Protein AF-A0A0N1PFU1-F1 (afdb_monomer)

InterPro domains:
  IPR000092 Polyprenyl synthetase-like [PF00348] (2-137)
  IPR008949 Isoprenoid synthase domain superfamily [G3DSA:1.10.600.10] (1-137)
  IPR008949 Isoprenoid synthase domain superfamily [SSF48576] (2-137)
  IPR039702 Farnesyl pyrophosphate synthase-like [PTHR11525] (1-137)

pLDDT: mean 93.04, std 6.43, range [63.56, 98.12]

Structure (mmCIF, N/CA/C/O backbone):
data_AF-A0A0N1PFU1-F1
#
_entry.id   AF-A0A0N1PFU1-F1
#
loop_
_atom_site.group_PDB
_atom_site.id
_atom_site.type_symbol
_atom_site.label_atom_id
_atom_site.label_alt_id
_atom_site.label_comp_id
_atom_site.label_asym_id
_atom_site.label_entity_id
_atom_site.label_seq_id
_atom_site.pdbx_PDB_ins_code
_atom_site.Cartn_x
_atom_site.Cartn_y
_atom_site.Cartn_z
_atom_site.occupancy
_atom_site.B_iso_or_equiv
_atom_site.auth_seq_id
_atom_site.auth_comp_id
_atom_site.auth_asym_id
_atom_site.auth_atom_id
_atom_site.pdbx_PDB_model_num
ATOM 1 N N . MET A 1 1 ? 3.223 0.777 -14.980 1.00 63.56 1 MET A N 1
ATOM 2 C CA . MET A 1 1 ? 4.494 1.535 -14.907 1.00 63.56 1 MET A CA 1
ATOM 3 C C . MET A 1 1 ? 5.663 0.695 -15.407 1.00 63.56 1 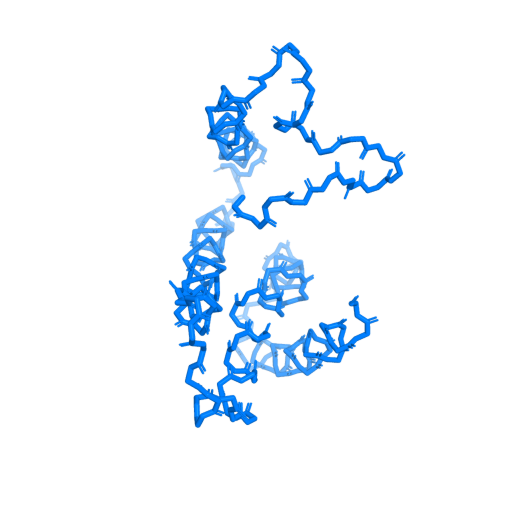MET A C 1
ATOM 5 O O . MET A 1 1 ? 6.417 1.209 -16.208 1.00 63.56 1 MET A O 1
ATOM 9 N N . GLU A 1 2 ? 5.774 -0.577 -15.019 1.00 70.31 2 GLU A N 1
ATOM 10 C CA . GLU A 1 2 ? 6.883 -1.480 -15.400 1.00 70.31 2 GLU A CA 1
ATOM 11 C C . GLU A 1 2 ? 6.730 -2.147 -16.789 1.00 70.31 2 GLU A C 1
ATOM 13 O O . GLU A 1 2 ? 7.455 -3.076 -17.115 1.00 70.31 2 GLU A O 1
ATOM 18 N N . GLY A 1 3 ? 5.756 -1.732 -17.608 1.00 77.19 3 GLY A N 1
ATOM 19 C CA . GLY A 1 3 ? 5.548 -2.294 -18.953 1.00 77.19 3 GLY A CA 1
ATOM 20 C C . GLY A 1 3 ? 5.201 -3.791 -19.014 1.00 77.19 3 GLY A C 1
ATOM 21 O O . GLY A 1 3 ? 5.153 -4.341 -20.111 1.00 77.19 3 GLY A O 1
ATOM 22 N N . SER A 1 4 ? 4.934 -4.450 -17.882 1.00 86.94 4 SER A N 1
ATOM 23 C CA . SER A 1 4 ? 4.738 -5.902 -17.798 1.00 86.94 4 SER A CA 1
ATOM 24 C C . SER A 1 4 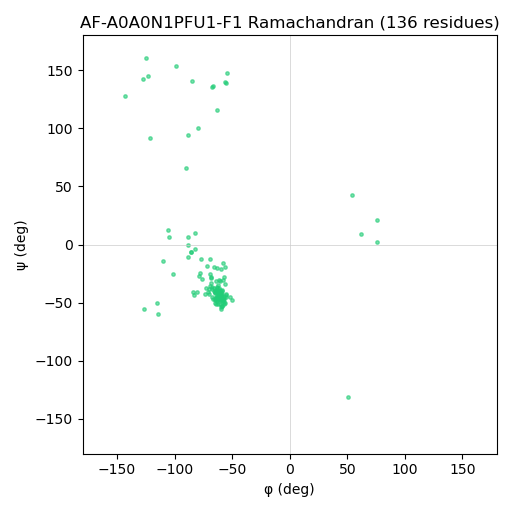? 3.630 -6.407 -18.728 1.00 86.94 4 SER A C 1
ATOM 26 O O . SER A 1 4 ? 2.560 -5.799 -18.822 1.00 86.94 4 SER A O 1
ATOM 28 N N . GLU A 1 5 ? 3.856 -7.552 -19.369 1.00 92.56 5 GLU A N 1
ATOM 29 C CA . GLU A 1 5 ? 2.898 -8.149 -20.310 1.00 92.56 5 GLU A CA 1
ATOM 30 C C . GLU A 1 5 ? 1.817 -8.971 -19.600 1.00 92.56 5 GLU A C 1
ATOM 32 O O . GLU A 1 5 ? 0.632 -8.815 -19.893 1.00 92.56 5 GLU A O 1
ATOM 37 N N . MET A 1 6 ? 2.217 -9.781 -18.613 1.00 94.56 6 MET A N 1
ATOM 38 C CA . MET A 1 6 ? 1.351 -10.742 -17.926 1.00 94.56 6 MET A CA 1
ATOM 39 C C . MET A 1 6 ? 1.317 -10.523 -16.403 1.00 94.56 6 MET A C 1
ATOM 41 O O . MET A 1 6 ? 2.318 -10.200 -15.750 1.00 94.56 6 MET A O 1
ATOM 45 N N . ARG A 1 7 ? 0.151 -10.759 -15.798 1.00 94.25 7 ARG A N 1
ATOM 46 C CA . ARG A 1 7 ? -0.067 -10.797 -14.348 1.00 94.25 7 ARG A CA 1
ATOM 47 C C . ARG A 1 7 ? -1.079 -11.891 -14.011 1.00 94.25 7 ARG A C 1
ATOM 49 O O . ARG A 1 7 ? -2.174 -11.903 -14.556 1.00 94.25 7 ARG A O 1
ATOM 56 N N . ARG A 1 8 ? -0.726 -12.790 -13.080 1.00 93.50 8 ARG A N 1
ATOM 57 C CA . ARG A 1 8 ? -1.595 -13.897 -12.617 1.00 93.50 8 ARG A CA 1
ATOM 58 C C . ARG A 1 8 ? -2.129 -14.777 -13.765 1.00 93.50 8 ARG A C 1
ATOM 60 O O . ARG A 1 8 ? -3.304 -15.116 -13.791 1.00 93.50 8 ARG A O 1
ATOM 67 N N . GLY A 1 9 ? -1.271 -15.109 -14.732 1.00 94.19 9 GLY A N 1
ATOM 68 C CA . GLY A 1 9 ? -1.634 -15.953 -15.879 1.00 94.19 9 GLY A CA 1
ATOM 69 C C . GLY A 1 9 ? -2.480 -15.270 -16.963 1.00 94.19 9 GLY A C 1
ATOM 70 O O . GLY A 1 9 ? -2.819 -15.919 -17.944 1.00 94.19 9 GLY A O 1
ATOM 71 N N . ALA A 1 10 ? -2.787 -13.975 -16.830 1.00 94.50 10 ALA A N 1
ATOM 72 C CA . ALA A 1 10 ? -3.554 -13.201 -17.807 1.00 94.50 10 ALA A CA 1
ATOM 73 C C . ALA A 1 10 ? -2.788 -11.945 -18.266 1.00 94.50 10 ALA A C 1
ATOM 75 O O . ALA A 1 10 ? -1.888 -11.491 -17.552 1.00 94.50 10 ALA A O 1
ATOM 76 N N . PRO A 1 11 ? -3.139 -11.347 -19.421 1.00 95.44 11 PRO A N 1
ATOM 77 C CA . PRO A 1 11 ? -2.596 -10.055 -19.825 1.00 95.44 11 PRO A CA 1
ATOM 78 C C . PRO A 1 11 ? -2.822 -8.992 -18.749 1.00 95.44 11 PRO A C 1
ATOM 80 O O . PRO A 1 11 ? -3.895 -8.915 -18.143 1.00 95.44 11 PRO A O 1
ATOM 83 N N . CYS A 1 12 ? -1.816 -8.151 -18.510 1.00 95.94 12 CYS A N 1
ATOM 84 C CA . CYS A 1 12 ? -1.951 -7.010 -17.611 1.00 95.94 12 CYS A CA 1
ATOM 85 C C . CYS A 1 12 ? -3.142 -6.128 -18.018 1.00 95.94 12 CYS A C 1
ATOM 87 O O . CYS A 1 12 ? -3.410 -5.955 -19.202 1.00 95.94 12 CYS A O 1
ATOM 89 N N . TRP A 1 13 ? -3.812 -5.500 -17.044 1.00 95.44 13 TRP A N 1
ATOM 90 C CA . TRP A 1 13 ? -5.029 -4.710 -17.288 1.00 95.44 13 TRP A CA 1
ATOM 91 C C . TRP A 1 13 ? -4.874 -3.686 -18.428 1.00 95.44 13 TRP A C 1
ATOM 93 O O . TRP A 1 13 ? -5.660 -3.679 -19.367 1.00 95.44 13 TRP A O 1
ATOM 103 N N . HIS A 1 14 ? -3.784 -2.914 -18.414 1.00 93.69 14 HIS A N 1
ATOM 104 C CA . HIS A 1 14 ? -3.460 -1.916 -19.443 1.00 93.69 14 HIS A CA 1
ATOM 105 C C . HIS A 1 14 ? -3.083 -2.496 -20.823 1.00 93.69 14 HIS A C 1
ATOM 107 O O . HIS A 1 14 ? -2.968 -1.744 -21.786 1.00 93.69 14 HIS A O 1
ATOM 113 N N . ARG A 1 15 ? -2.833 -3.809 -20.927 1.00 92.88 15 ARG A N 1
ATOM 114 C CA . ARG A 1 15 ? -2.521 -4.506 -22.188 1.00 92.88 15 ARG A CA 1
ATOM 115 C C . ARG A 1 15 ? -3.770 -4.997 -22.907 1.00 92.88 15 ARG A C 1
ATOM 117 O O . ARG A 1 15 ? -3.675 -5.427 -24.053 1.00 92.88 15 ARG A O 1
ATOM 124 N N . ARG A 1 16 ? -4.931 -4.950 -22.254 1.00 93.94 16 ARG A N 1
ATOM 125 C CA . ARG A 1 16 ? -6.186 -5.322 -22.893 1.00 93.94 16 ARG A CA 1
ATOM 126 C C . ARG A 1 16 ? -6.557 -4.308 -23.987 1.00 93.94 16 ARG A C 1
ATOM 128 O O . ARG A 1 16 ? -6.480 -3.104 -23.716 1.00 93.94 16 ARG A O 1
ATOM 135 N N . PRO A 1 17 ? -6.992 -4.764 -25.181 1.00 93.06 17 PRO A N 1
ATOM 136 C CA . PRO A 1 17 ? -7.341 -3.878 -26.296 1.00 93.06 17 PRO A CA 1
ATOM 137 C C . PRO A 1 17 ? -8.434 -2.854 -25.966 1.00 93.06 17 PRO A C 1
ATOM 139 O O . PRO A 1 17 ? -8.427 -1.757 -26.509 1.00 93.06 17 PRO A O 1
ATOM 142 N N . ASP A 1 18 ? -9.352 -3.203 -25.063 1.00 95.31 18 ASP A N 1
ATOM 143 C CA . ASP A 1 18 ? -10.484 -2.378 -24.632 1.00 95.31 18 ASP A CA 1
ATOM 144 C C . ASP A 1 18 ? -10.156 -1.400 -23.487 1.00 95.31 18 ASP A C 1
ATOM 146 O O . ASP A 1 18 ? -10.994 -0.575 -23.135 1.00 95.31 18 ASP A O 1
ATOM 150 N N . VAL A 1 19 ? -8.949 -1.465 -22.912 1.00 94.94 19 VAL A N 1
ATOM 151 C CA . VAL A 1 19 ? -8.556 -0.669 -21.734 1.00 94.94 19 VAL A CA 1
ATOM 152 C C . VAL A 1 19 ? -7.450 0.329 -22.073 1.00 94.94 19 VAL A C 1
ATOM 154 O O . VAL A 1 19 ? -7.614 1.536 -21.888 1.00 94.94 19 VAL A O 1
ATOM 157 N N . GLY A 1 20 ? -6.295 -0.157 -22.541 1.00 91.88 20 GLY A N 1
ATOM 158 C CA . GLY A 1 20 ? -5.127 0.683 -22.816 1.00 91.88 20 GLY A CA 1
ATOM 159 C C . GLY A 1 20 ? -4.742 1.613 -21.651 1.00 91.88 20 GLY A C 1
ATOM 160 O O . GLY A 1 20 ? -4.644 1.199 -20.492 1.00 91.88 20 GLY A O 1
ATOM 161 N N . LEU A 1 21 ? -4.527 2.897 -21.961 1.00 91.38 21 LEU A N 1
ATOM 162 C CA . LEU A 1 21 ? -4.144 3.921 -20.978 1.00 91.38 21 LEU A CA 1
ATOM 163 C C . LEU A 1 21 ? -5.279 4.328 -20.028 1.00 91.38 21 LEU A C 1
ATOM 165 O O . LEU A 1 21 ? -4.993 4.839 -18.943 1.00 91.38 21 LEU A O 1
ATOM 169 N N . SER A 1 22 ? -6.542 4.048 -20.370 1.00 93.00 22 SER A N 1
ATOM 170 C CA . SER A 1 22 ? -7.687 4.293 -19.478 1.00 93.00 22 SER A CA 1
ATOM 171 C C . SER A 1 22 ? -7.573 3.512 -18.166 1.00 93.00 22 SER A C 1
ATOM 173 O O . SER A 1 22 ? -8.104 3.947 -17.146 1.00 93.00 22 SER A O 1
ATOM 175 N N . GLY A 1 23 ? -6.765 2.444 -18.145 1.00 93.38 23 GLY A N 1
ATOM 176 C CA . GLY A 1 23 ? -6.423 1.698 -16.935 1.00 93.38 23 GLY A CA 1
ATOM 177 C C . GLY A 1 23 ? -5.803 2.542 -15.811 1.00 93.38 23 GLY A C 1
ATOM 178 O O . GLY A 1 23 ? -5.845 2.129 -14.654 1.00 93.38 23 GLY A O 1
ATOM 179 N N . ILE A 1 24 ? -5.257 3.729 -16.111 1.00 93.62 24 ILE A N 1
ATOM 180 C CA . ILE A 1 24 ? -4.819 4.688 -15.081 1.00 93.62 24 ILE A CA 1
ATOM 181 C C . ILE A 1 24 ? -6.021 5.183 -14.269 1.00 93.62 24 ILE A C 1
ATOM 183 O O . ILE A 1 24 ? -5.961 5.213 -13.041 1.00 93.62 24 ILE A O 1
ATOM 187 N N . ASN A 1 25 ? -7.119 5.538 -14.939 1.00 95.25 25 ASN A N 1
ATOM 188 C CA . ASN A 1 25 ? -8.340 5.983 -14.276 1.00 95.25 25 ASN A CA 1
ATOM 189 C C . ASN A 1 25 ? -8.998 4.835 -13.493 1.00 95.25 25 ASN A C 1
ATOM 191 O O . ASN A 1 25 ? -9.470 5.033 -12.376 1.00 95.25 25 ASN A O 1
ATOM 195 N N . ASP A 1 26 ? -8.937 3.610 -14.017 1.00 96.69 26 ASP A N 1
ATOM 196 C CA . ASP A 1 26 ? -9.445 2.429 -13.309 1.00 96.69 26 ASP A CA 1
ATOM 197 C C . ASP A 1 26 ? -8.707 2.185 -11.984 1.00 96.69 26 ASP A C 1
ATOM 199 O O . ASP A 1 26 ? -9.330 1.849 -10.977 1.00 96.69 26 ASP A O 1
ATOM 203 N N . ALA A 1 27 ? -7.392 2.424 -11.935 1.00 94.81 27 ALA A N 1
ATOM 204 C CA . ALA A 1 27 ? -6.631 2.349 -10.687 1.00 94.81 27 ALA A CA 1
ATOM 205 C C . ALA A 1 27 ? 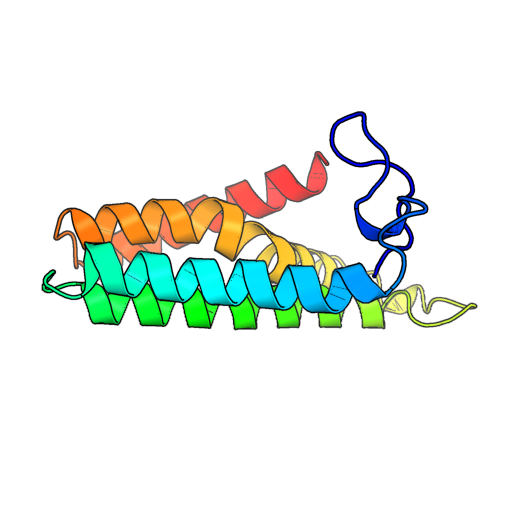-7.105 3.390 -9.652 1.00 94.81 27 ALA A C 1
ATOM 207 O O . ALA A 1 27 ? -7.209 3.076 -8.463 1.00 94.81 27 ALA A O 1
ATOM 208 N N . VAL A 1 28 ? -7.464 4.602 -10.097 1.00 96.12 28 VAL A N 1
ATOM 209 C CA . VAL A 1 28 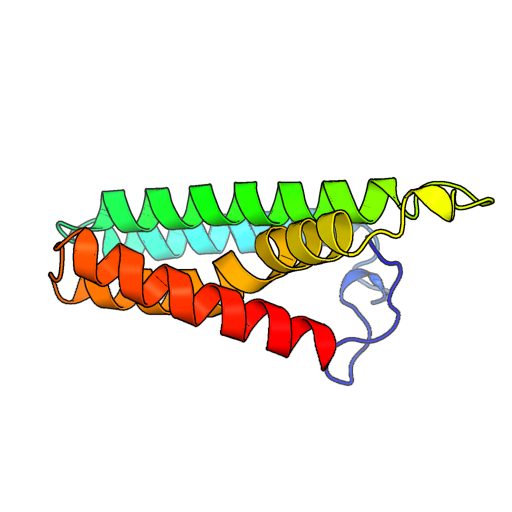? -8.060 5.642 -9.236 1.00 96.12 28 VAL A CA 1
ATOM 210 C C . VAL A 1 28 ? -9.435 5.209 -8.726 1.00 96.12 28 VAL A C 1
ATOM 212 O O . VAL A 1 28 ? -9.757 5.438 -7.556 1.00 96.12 28 VAL A O 1
ATOM 215 N N . PHE A 1 29 ? -10.236 4.525 -9.549 1.00 97.38 29 PHE A N 1
ATOM 216 C CA . PHE A 1 29 ? -11.502 3.949 -9.096 1.00 97.38 29 PHE A CA 1
ATOM 217 C C . PHE A 1 29 ? -11.302 2.855 -8.048 1.00 97.38 29 PHE A C 1
ATOM 219 O O . PHE A 1 29 ? -12.025 2.849 -7.054 1.00 97.38 29 PHE A O 1
ATOM 226 N N . VAL A 1 30 ? -10.303 1.980 -8.200 1.00 97.50 30 VAL A N 1
ATOM 227 C CA . VAL A 1 30 ? -9.972 0.960 -7.187 1.00 97.50 30 VAL A CA 1
ATOM 228 C C . VAL A 1 30 ? -9.583 1.613 -5.858 1.00 97.50 30 VAL A C 1
ATOM 230 O O . VAL A 1 30 ? -10.105 1.234 -4.806 1.00 97.50 30 VAL A O 1
ATOM 233 N N . GLN A 1 31 ? -8.729 2.639 -5.889 1.00 96.00 31 GLN A N 1
ATOM 234 C CA . GLN A 1 31 ? -8.363 3.392 -4.687 1.00 96.00 31 GLN A CA 1
ATOM 235 C C . GLN A 1 31 ? -9.580 4.099 -4.062 1.00 96.00 31 GLN A C 1
ATOM 237 O O . GLN A 1 31 ? -9.760 4.092 -2.845 1.00 96.00 31 GLN A O 1
ATOM 242 N N . SER A 1 32 ? -10.465 4.667 -4.880 1.00 97.50 32 SER A N 1
ATOM 243 C CA . SER A 1 32 ? -11.697 5.311 -4.401 1.00 97.50 32 SER A CA 1
ATOM 244 C C . SER A 1 32 ? -12.670 4.304 -3.776 1.00 97.50 32 SER A C 1
ATOM 246 O O . SER A 1 32 ? -13.264 4.568 -2.727 1.00 97.50 32 SER A O 1
ATOM 248 N N . ALA A 1 33 ? -12.803 3.118 -4.377 1.00 98.12 33 ALA A N 1
ATOM 249 C CA . ALA A 1 33 ? -13.625 2.024 -3.869 1.00 98.12 33 ALA A CA 1
ATOM 250 C C . ALA A 1 33 ? -13.120 1.510 -2.513 1.00 98.12 33 ALA A C 1
ATOM 252 O O . ALA A 1 33 ? -13.931 1.200 -1.637 1.00 98.12 33 ALA A O 1
ATOM 253 N N . MET A 1 34 ? -11.801 1.481 -2.304 1.00 97.38 34 MET A N 1
ATOM 254 C CA . MET A 1 34 ? -11.194 1.173 -1.009 1.00 97.38 34 MET A CA 1
ATOM 255 C C . MET A 1 34 ? -11.663 2.163 0.070 1.00 97.38 34 MET A C 1
ATOM 257 O O . MET A 1 34 ? -12.219 1.728 1.077 1.00 97.38 34 MET A O 1
ATOM 261 N N . TYR A 1 35 ? -11.545 3.479 -0.147 1.00 97.50 35 TYR A N 1
ATOM 262 C CA . TYR A 1 35 ? -12.028 4.474 0.826 1.00 97.50 35 TYR A CA 1
ATOM 263 C C . TYR A 1 35 ? -13.541 4.400 1.059 1.00 97.50 35 TYR A C 1
ATOM 265 O O . TYR A 1 35 ? -13.998 4.500 2.198 1.00 97.50 35 TYR A O 1
ATOM 273 N N . SER A 1 36 ? -14.321 4.184 -0.003 1.00 98.12 36 SER A N 1
ATOM 274 C CA . SER A 1 36 ? -15.772 3.992 0.095 1.00 98.12 36 SER A CA 1
ATOM 275 C C . SER A 1 36 ? -16.124 2.780 0.967 1.00 98.12 36 SER A C 1
ATOM 277 O O . SER A 1 36 ? -16.974 2.868 1.856 1.00 98.12 36 SER A O 1
ATOM 279 N N . THR A 1 37 ? -15.407 1.668 0.786 1.00 97.88 37 THR A N 1
ATOM 280 C CA . THR A 1 37 ? -15.573 0.438 1.575 1.00 97.88 37 THR A CA 1
ATOM 281 C C . THR A 1 37 ? -15.202 0.665 3.038 1.00 97.88 37 THR A C 1
ATOM 283 O O . THR A 1 37 ? -15.980 0.317 3.928 1.00 97.88 37 THR A O 1
ATOM 286 N N . LEU A 1 38 ? -14.059 1.310 3.300 1.00 96.94 38 LEU A N 1
ATOM 287 C CA . LEU A 1 38 ? -13.633 1.652 4.657 1.00 96.94 38 LEU A CA 1
ATOM 288 C C . LEU A 1 38 ? -14.687 2.508 5.361 1.00 96.94 38 LEU A C 1
ATOM 290 O O . LEU A 1 38 ? -15.141 2.168 6.451 1.00 96.94 38 LEU A O 1
ATOM 294 N N . LYS A 1 39 ? -15.155 3.575 4.710 1.00 97.88 39 LYS A N 1
ATOM 295 C CA . LYS A 1 39 ? -16.196 4.440 5.266 1.00 97.88 39 LYS A CA 1
ATOM 296 C C . LYS A 1 39 ? -17.486 3.666 5.541 1.00 97.88 39 LYS A C 1
ATOM 298 O O . LYS A 1 39 ? -18.072 3.826 6.607 1.00 97.88 39 LYS A O 1
ATOM 303 N N . ARG A 1 40 ? -17.932 2.816 4.614 1.00 98.00 40 ARG A N 1
ATOM 304 C CA . ARG A 1 40 ? -19.200 2.084 4.745 1.00 98.00 40 ARG A CA 1
ATOM 305 C C . ARG A 1 40 ? -19.222 1.135 5.943 1.00 98.00 40 ARG A C 1
ATOM 307 O O . ARG A 1 40 ? -20.226 1.092 6.643 1.00 98.00 40 ARG A O 1
ATOM 314 N N . TYR A 1 41 ? -18.150 0.379 6.165 1.00 97.06 41 TYR A N 1
ATOM 315 C CA . TYR A 1 41 ? -18.149 -0.695 7.167 1.00 97.06 41 TYR A CA 1
ATOM 316 C C . TYR A 1 41 ? -17.458 -0.323 8.477 1.00 97.06 41 TYR A C 1
ATOM 318 O O . TYR A 1 41 ? -17.781 -0.886 9.523 1.00 97.06 41 TYR A O 1
ATOM 326 N N . PHE A 1 42 ? -16.522 0.623 8.436 1.00 96.38 42 PHE A N 1
ATOM 327 C CA . PHE A 1 42 ? -15.673 0.927 9.579 1.00 96.38 42 PHE A CA 1
ATOM 328 C C . PHE A 1 42 ? -15.971 2.280 10.210 1.00 96.38 42 PHE A C 1
ATOM 330 O O . PHE A 1 42 ? -15.569 2.459 11.345 1.00 96.38 42 PHE A O 1
ATOM 337 N N . SER A 1 43 ? -16.716 3.193 9.571 1.00 96.94 43 SER A N 1
ATOM 338 C CA . SER A 1 43 ? -16.950 4.552 10.110 1.00 96.94 43 SER A CA 1
ATOM 339 C C . SER A 1 43 ? -17.573 4.604 11.507 1.00 96.94 43 SER A C 1
ATOM 341 O O . SER A 1 43 ? -17.326 5.553 12.243 1.00 96.94 43 SER A O 1
ATOM 343 N N . VAL A 1 44 ? -18.356 3.590 11.881 1.00 97.12 44 VAL A N 1
ATOM 344 C CA . VAL A 1 44 ? -18.979 3.471 13.212 1.00 97.12 44 VAL A CA 1
ATOM 345 C C . VAL A 1 44 ? -18.070 2.812 14.255 1.00 97.12 44 VAL A C 1
ATOM 347 O O . VAL A 1 44 ? -18.439 2.712 15.421 1.00 97.12 44 VAL A O 1
ATOM 350 N N . LYS A 1 45 ? -16.902 2.303 13.849 1.00 96.50 45 LYS A N 1
ATOM 351 C CA . LYS A 1 45 ? -15.942 1.643 14.738 1.00 96.50 45 LYS A CA 1
ATOM 352 C C . LYS A 1 45 ? -15.045 2.689 15.393 1.00 96.50 45 LYS A C 1
ATOM 354 O O . LYS A 1 45 ? -14.578 3.612 14.731 1.00 96.50 45 LYS A O 1
ATOM 359 N N . SER A 1 46 ? -14.736 2.497 16.674 1.00 95.19 46 SER A N 1
ATOM 360 C CA . SER A 1 46 ? -13.845 3.383 17.440 1.00 95.19 46 SER A CA 1
ATOM 361 C C . SER A 1 46 ? -12.462 3.540 16.795 1.00 95.19 46 SER A C 1
ATOM 363 O O . SER A 1 46 ? -11.891 4.625 16.812 1.00 95.19 46 SER A O 1
ATOM 365 N N . TYR A 1 47 ? -11.957 2.482 16.158 1.00 93.94 47 TYR A N 1
ATOM 366 C CA . TYR A 1 47 ? -10.650 2.439 15.498 1.00 93.94 47 TYR A CA 1
ATOM 367 C C . TYR A 1 47 ? -10.660 2.906 14.027 1.00 93.94 47 TYR A C 1
ATOM 369 O O . TYR A 1 47 ? -9.641 2.789 13.346 1.00 93.94 47 TYR A O 1
ATOM 377 N N . TYR A 1 48 ? -11.776 3.435 13.501 1.00 96.25 48 TYR A N 1
ATOM 378 C CA . TYR A 1 48 ? -11.882 3.873 12.098 1.00 96.25 48 TYR A CA 1
ATOM 379 C C . TYR A 1 48 ? -10.768 4.832 11.677 1.00 96.25 48 TYR A C 1
ATOM 381 O O . TYR A 1 48 ? -10.177 4.675 10.609 1.00 96.25 48 TYR A O 1
ATOM 389 N N . LYS A 1 49 ? -10.485 5.820 12.533 1.00 95.88 49 LYS A N 1
ATOM 390 C CA . LYS A 1 49 ? -9.454 6.829 12.290 1.00 95.88 49 LYS A CA 1
ATOM 391 C C . LYS A 1 49 ? -8.087 6.170 12.097 1.00 95.88 49 LYS A C 1
ATOM 393 O O . LYS A 1 49 ? -7.441 6.423 11.087 1.00 95.88 49 LYS A O 1
ATOM 398 N N . ASN A 1 50 ? -7.710 5.272 13.004 1.00 94.12 50 ASN A N 1
ATOM 399 C CA . ASN A 1 50 ? -6.420 4.582 12.978 1.00 94.12 50 ASN A CA 1
ATOM 400 C C . ASN A 1 50 ? -6.292 3.693 11.730 1.00 94.12 50 ASN A C 1
ATOM 402 O O . ASN A 1 50 ? -5.243 3.657 11.091 1.00 94.12 50 ASN A O 1
ATOM 406 N N . VAL A 1 51 ? -7.380 3.017 11.336 1.00 94.75 51 VAL A N 1
ATOM 407 C CA . VAL A 1 51 ? -7.431 2.246 10.084 1.00 94.75 51 VAL A CA 1
ATOM 408 C C . VAL A 1 51 ? -7.197 3.163 8.884 1.00 94.75 51 VAL A C 1
ATOM 410 O O . VAL A 1 51 ? -6.324 2.886 8.067 1.00 94.75 51 VAL A O 1
ATOM 413 N N . LEU A 1 52 ? -7.933 4.273 8.780 1.00 96.31 52 LEU A N 1
ATOM 414 C CA . LEU A 1 52 ? -7.800 5.207 7.661 1.00 96.31 52 LEU A CA 1
ATOM 415 C C . LEU A 1 52 ? -6.392 5.820 7.579 1.00 96.31 52 LEU A C 1
ATOM 417 O O . LEU A 1 52 ? -5.826 5.913 6.489 1.00 96.31 52 LEU A O 1
ATOM 421 N N . GLU A 1 53 ? -5.820 6.205 8.720 1.00 95.88 53 GLU A N 1
ATOM 422 C CA . GLU A 1 53 ? -4.452 6.719 8.818 1.00 95.88 53 GLU A CA 1
ATOM 423 C C . GLU A 1 53 ? -3.431 5.687 8.338 1.00 95.88 53 GLU A C 1
ATOM 425 O O . GLU A 1 53 ? -2.580 6.022 7.515 1.00 95.88 53 GLU A O 1
ATOM 430 N N . MET A 1 54 ? -3.560 4.423 8.748 1.00 95.38 54 MET A N 1
ATOM 431 C CA . MET A 1 54 ? -2.650 3.370 8.302 1.00 95.38 54 MET A CA 1
ATOM 432 C C . MET A 1 54 ? -2.759 3.099 6.797 1.00 95.38 54 MET A C 1
ATOM 434 O O . MET A 1 54 ? -1.733 2.965 6.135 1.00 95.38 54 MET A O 1
ATOM 438 N N . PHE A 1 55 ? -3.965 3.078 6.219 1.00 97.00 55 PHE A N 1
ATOM 439 C CA . PHE A 1 55 ? -4.125 2.959 4.762 1.00 97.00 55 PHE A CA 1
ATOM 440 C C . PHE A 1 55 ? -3.424 4.105 4.014 1.00 97.00 55 PHE A C 1
ATOM 442 O O . PHE A 1 55 ? -2.705 3.861 3.044 1.00 97.00 55 PHE A O 1
ATOM 449 N N . ASN A 1 56 ? -3.582 5.346 4.480 1.00 96.75 56 ASN A N 1
ATOM 450 C CA . ASN A 1 56 ? -2.918 6.505 3.880 1.00 96.75 56 ASN A CA 1
ATOM 451 C C . ASN A 1 56 ? -1.392 6.443 4.030 1.00 96.75 56 ASN A C 1
ATOM 453 O O . ASN A 1 56 ? -0.663 6.722 3.077 1.00 96.75 56 ASN A O 1
ATOM 457 N N . GLU A 1 57 ? -0.901 6.035 5.200 1.00 96.56 57 GLU A N 1
ATOM 458 C CA . GLU A 1 57 ? 0.529 5.879 5.453 1.00 96.56 57 GLU A CA 1
ATOM 459 C C . GLU A 1 57 ? 1.144 4.801 4.544 1.00 96.56 57 GLU A C 1
ATOM 461 O O . GLU A 1 57 ? 2.230 4.999 3.996 1.00 96.56 57 GLU A O 1
ATOM 466 N N . MET A 1 58 ? 0.444 3.683 4.320 1.00 96.44 58 MET A N 1
ATOM 467 C CA . MET A 1 58 ? 0.920 2.625 3.423 1.00 96.44 58 MET A CA 1
ATOM 468 C C . MET A 1 58 ? 0.950 3.056 1.959 1.00 96.44 58 MET A C 1
ATOM 470 O O . MET A 1 58 ? 1.906 2.728 1.257 1.00 96.44 58 MET A O 1
ATOM 474 N N . LEU A 1 59 ? -0.040 3.826 1.496 1.00 96.19 59 LEU A N 1
ATOM 475 C CA . LEU A 1 59 ? -0.023 4.394 0.144 1.00 96.19 59 LEU A CA 1
ATOM 476 C C . LEU A 1 59 ? 1.189 5.307 -0.070 1.00 96.19 59 LEU A C 1
ATOM 478 O O . LEU A 1 59 ? 1.843 5.226 -1.114 1.00 96.19 59 LEU A O 1
ATOM 482 N N . LEU A 1 60 ? 1.522 6.139 0.922 1.00 96.81 60 LEU A N 1
ATOM 483 C CA . LEU A 1 60 ? 2.707 6.993 0.877 1.00 96.81 60 LEU A CA 1
ATOM 484 C C . LEU A 1 60 ? 3.994 6.160 0.849 1.00 96.81 60 LEU A C 1
ATOM 486 O O . LEU A 1 60 ? 4.828 6.357 -0.033 1.00 96.81 60 LEU A O 1
ATOM 490 N N . LYS A 1 61 ? 4.144 5.204 1.773 1.00 97.12 61 LYS A N 1
ATOM 491 C CA . LYS A 1 61 ? 5.322 4.322 1.850 1.00 97.12 61 LYS A CA 1
ATOM 492 C C . LYS A 1 61 ? 5.542 3.545 0.552 1.00 97.12 61 LYS A C 1
ATOM 494 O O . LYS A 1 61 ? 6.648 3.564 0.020 1.00 97.12 61 LYS A O 1
ATOM 499 N N . CYS A 1 62 ? 4.486 2.951 0.001 1.00 95.62 62 CYS A N 1
ATOM 500 C CA . CYS A 1 62 ? 4.540 2.233 -1.270 1.00 95.62 62 CYS A CA 1
ATOM 501 C C . CYS A 1 62 ? 4.937 3.165 -2.429 1.00 95.62 62 CYS A C 1
ATOM 503 O O . CYS A 1 62 ? 5.799 2.827 -3.241 1.00 95.62 62 CYS A O 1
ATOM 505 N N . SER A 1 63 ? 4.392 4.387 -2.460 1.00 95.44 63 SER A N 1
ATOM 506 C CA . SER A 1 63 ? 4.760 5.397 -3.462 1.00 95.44 63 SER A CA 1
ATOM 507 C C . SER A 1 63 ? 6.233 5.807 -3.368 1.00 95.44 63 SER A C 1
ATOM 509 O O . SER A 1 63 ? 6.889 5.952 -4.400 1.00 95.44 63 SER A O 1
ATOM 511 N N . ILE A 1 64 ? 6.773 5.947 -2.151 1.00 96.38 64 ILE A N 1
ATOM 512 C CA . ILE A 1 64 ? 8.203 6.196 -1.912 1.00 96.38 64 ILE A CA 1
ATOM 513 C C . ILE A 1 64 ? 9.037 5.023 -2.435 1.00 96.38 64 ILE A C 1
ATOM 515 O O . ILE A 1 64 ? 9.985 5.246 -3.182 1.00 96.38 64 ILE A O 1
ATOM 519 N N . GLY A 1 65 ? 8.663 3.781 -2.115 1.00 95.56 65 GLY A N 1
ATOM 520 C CA . GLY A 1 65 ? 9.363 2.586 -2.595 1.00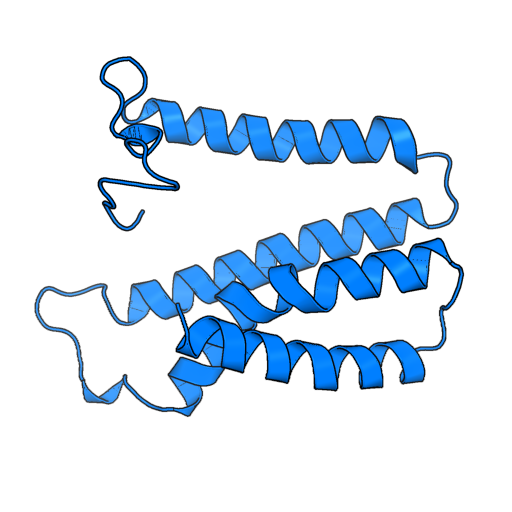 95.56 65 GLY A CA 1
ATOM 521 C C . GLY A 1 65 ? 9.419 2.504 -4.123 1.00 95.56 65 GLY A C 1
ATOM 522 O O . GLY A 1 65 ? 10.494 2.354 -4.702 1.00 95.56 65 GLY A O 1
ATOM 523 N N . HIS A 1 66 ? 8.280 2.708 -4.791 1.00 92.75 66 HIS A N 1
ATOM 524 C CA . HIS A 1 66 ? 8.222 2.785 -6.253 1.00 92.75 66 HIS A CA 1
ATOM 525 C C . HIS A 1 66 ? 9.038 3.947 -6.830 1.00 92.75 66 HIS A C 1
ATOM 527 O O . HIS A 1 66 ? 9.589 3.834 -7.926 1.00 92.75 66 HIS A O 1
ATOM 533 N N . HIS A 1 67 ? 9.104 5.083 -6.133 1.00 93.38 67 HIS A N 1
ATOM 534 C CA . HIS A 1 67 ? 9.928 6.207 -6.558 1.00 93.38 67 HIS A CA 1
ATOM 535 C C . HIS A 1 67 ? 11.421 5.867 -6.491 1.00 93.38 67 HIS A C 1
ATOM 537 O O . HIS A 1 67 ? 12.131 6.120 -7.463 1.00 93.38 67 HIS A O 1
ATOM 543 N N . LEU A 1 68 ? 11.876 5.279 -5.380 1.00 92.75 68 LEU A N 1
ATOM 544 C CA . LEU A 1 68 ? 13.268 4.868 -5.177 1.00 92.75 68 LEU A CA 1
ATOM 545 C C . LEU A 1 68 ? 13.720 3.871 -6.247 1.00 92.75 68 LEU A C 1
ATOM 547 O O . LEU A 1 68 ? 14.749 4.078 -6.882 1.00 92.75 68 LEU A O 1
ATOM 551 N N . GLU A 1 69 ? 12.913 2.846 -6.513 1.00 91.12 69 GLU A N 1
ATOM 552 C CA . GLU A 1 69 ? 13.199 1.864 -7.562 1.00 91.12 69 GLU A CA 1
ATOM 553 C C . GLU A 1 69 ? 13.322 2.525 -8.940 1.00 91.12 69 GLU A C 1
ATOM 555 O O . GLU A 1 69 ? 14.305 2.326 -9.652 1.00 91.12 69 GLU A O 1
ATOM 560 N N . LYS A 1 70 ? 12.368 3.391 -9.297 1.00 88.31 70 LYS A N 1
ATOM 561 C 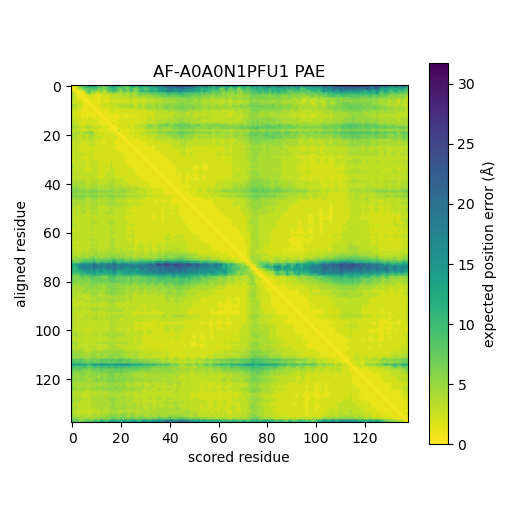CA . LYS A 1 70 ? 12.406 4.114 -10.573 1.00 88.31 70 LYS A CA 1
ATOM 562 C C . LYS A 1 70 ? 13.623 5.012 -10.726 1.00 88.31 70 LYS A C 1
ATOM 564 O O . LYS A 1 70 ? 14.034 5.261 -11.854 1.00 88.31 70 LYS A O 1
ATOM 569 N N . GLN A 1 71 ? 14.167 5.560 -9.639 1.00 87.12 71 GLN A N 1
ATOM 570 C CA . GLN A 1 71 ? 15.393 6.351 -9.723 1.00 87.12 71 GLN A CA 1
ATOM 571 C C . GLN A 1 71 ? 16.588 5.506 -10.181 1.00 87.12 71 GLN A C 1
ATOM 573 O O . GLN A 1 71 ? 17.437 6.035 -10.893 1.00 87.12 71 GLN A O 1
ATOM 578 N N . LEU A 1 72 ? 16.626 4.212 -9.845 1.00 84.75 72 LEU A N 1
ATOM 579 C CA . LEU A 1 72 ? 17.689 3.296 -10.274 1.00 84.75 72 LEU A CA 1
ATOM 580 C C . LEU A 1 72 ? 17.552 2.869 -11.741 1.00 84.75 72 LEU A C 1
ATOM 582 O O . LEU A 1 72 ? 18.553 2.610 -12.403 1.00 84.75 72 LEU A O 1
ATOM 586 N N . THR A 1 73 ? 16.325 2.819 -12.264 1.00 77.44 73 THR A N 1
ATOM 587 C CA . THR A 1 73 ? 16.024 2.301 -13.612 1.00 77.44 73 THR A CA 1
ATOM 588 C C . THR A 1 73 ? 15.703 3.399 -14.635 1.00 77.44 73 THR A C 1
ATOM 590 O O . THR A 1 73 ? 15.136 3.117 -15.688 1.00 77.44 73 THR A O 1
ATOM 593 N N . LYS A 1 74 ? 15.969 4.671 -14.310 1.00 67.38 74 LYS A N 1
ATOM 594 C CA . LYS A 1 74 ? 15.472 5.842 -15.058 1.00 67.38 74 LYS A CA 1
ATOM 595 C C . LYS A 1 74 ? 16.217 6.139 -16.362 1.00 67.38 74 LYS A C 1
ATOM 597 O O . LYS A 1 74 ? 15.755 6.982 -17.127 1.00 67.38 74 LYS A O 1
ATOM 602 N N . THR A 1 75 ? 17.368 5.518 -16.590 1.00 65.50 75 THR A N 1
ATOM 603 C CA . THR A 1 75 ? 18.291 5.875 -17.670 1.00 65.50 75 THR A CA 1
ATOM 604 C C . THR A 1 75 ? 18.651 4.657 -18.514 1.00 65.50 75 THR A C 1
ATOM 606 O O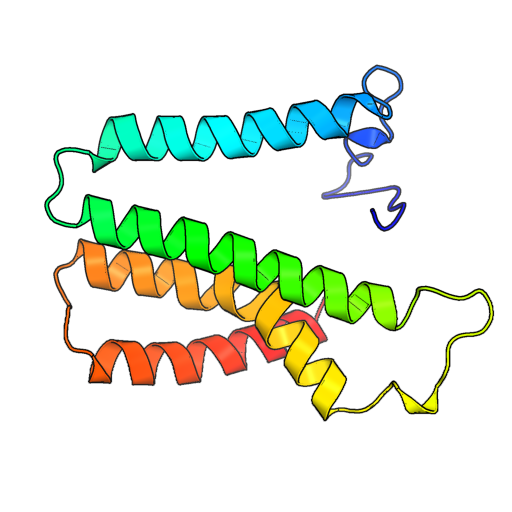 . THR A 1 75 ? 18.911 3.585 -17.977 1.00 65.50 75 THR A O 1
ATOM 609 N N . ASP A 1 76 ? 18.776 4.848 -19.833 1.00 70.19 76 ASP A N 1
ATOM 610 C CA . ASP A 1 76 ? 19.316 3.834 -20.764 1.00 70.19 76 ASP A CA 1
ATOM 611 C C . ASP A 1 76 ? 20.743 3.386 -20.386 1.00 70.19 76 ASP A C 1
ATOM 613 O O . ASP A 1 76 ? 21.244 2.366 -20.854 1.00 70.19 76 ASP A O 1
ATOM 617 N N . LYS A 1 77 ? 21.405 4.163 -19.518 1.00 79.56 77 LYS A N 1
ATOM 618 C CA . LYS A 1 77 ? 22.668 3.840 -18.854 1.00 79.56 77 LYS A CA 1
ATOM 619 C C . LYS A 1 77 ? 22.459 3.887 -17.336 1.00 79.56 77 LYS A C 1
ATOM 621 O O . LYS A 1 77 ? 22.559 4.979 -16.767 1.00 79.56 77 LYS A O 1
ATOM 626 N N . PRO A 1 78 ? 22.113 2.768 -16.681 1.00 80.25 78 PRO A N 1
ATOM 627 C CA . PRO A 1 78 ? 21.958 2.738 -15.232 1.00 80.25 78 PRO A CA 1
ATOM 628 C C . PRO A 1 78 ? 23.312 2.962 -14.550 1.00 80.25 78 PRO A C 1
ATOM 630 O O . PRO A 1 78 ? 24.327 2.393 -14.954 1.00 80.25 78 PRO A O 1
ATOM 633 N N . ASP A 1 79 ? 23.328 3.791 -13.508 1.00 85.94 79 ASP A N 1
ATOM 634 C CA . ASP A 1 79 ? 24.508 3.973 -12.665 1.00 85.94 79 ASP A CA 1
ATOM 635 C C . ASP A 1 79 ? 24.602 2.816 -11.663 1.00 85.94 79 ASP A C 1
ATOM 637 O O . ASP A 1 79 ? 23.911 2.791 -10.642 1.00 85.94 79 ASP A O 1
ATOM 641 N N . LEU A 1 80 ? 25.463 1.845 -11.973 1.00 89.06 80 LEU A N 1
ATOM 642 C CA . LEU A 1 80 ? 25.665 0.645 -11.159 1.00 89.06 80 LEU A CA 1
ATOM 643 C C . LEU A 1 80 ? 26.218 0.954 -9.761 1.00 89.06 80 LEU A C 1
ATOM 645 O O . LEU A 1 80 ? 26.039 0.145 -8.855 1.00 89.06 80 LEU A O 1
ATOM 649 N N . SER A 1 81 ? 26.827 2.127 -9.542 1.00 90.19 81 SER A N 1
ATOM 650 C CA . SER A 1 81 ? 27.286 2.529 -8.205 1.00 90.19 81 SER A CA 1
ATOM 651 C C . SER A 1 81 ? 26.127 2.744 -7.223 1.00 90.19 81 SER A C 1
ATOM 653 O O . SER A 1 81 ? 26.311 2.677 -6.009 1.00 90.19 81 SER A O 1
ATOM 655 N N . LEU A 1 82 ? 24.908 2.947 -7.737 1.00 88.19 82 LEU A N 1
ATOM 656 C CA . LEU A 1 82 ? 23.698 3.102 -6.937 1.00 88.19 82 LEU A CA 1
ATOM 657 C C . LEU A 1 82 ? 23.085 1.759 -6.505 1.00 88.19 82 LEU A C 1
ATOM 659 O O . LEU A 1 82 ? 22.103 1.770 -5.768 1.00 88.19 82 LEU A O 1
ATOM 663 N N . PHE A 1 83 ? 23.623 0.619 -6.940 1.00 91.12 83 PHE A N 1
ATOM 664 C CA . PHE A 1 83 ? 23.092 -0.712 -6.637 1.00 91.12 83 PHE A CA 1
ATOM 665 C C . PHE A 1 83 ? 23.735 -1.244 -5.352 1.00 91.12 83 PHE A C 1
ATOM 6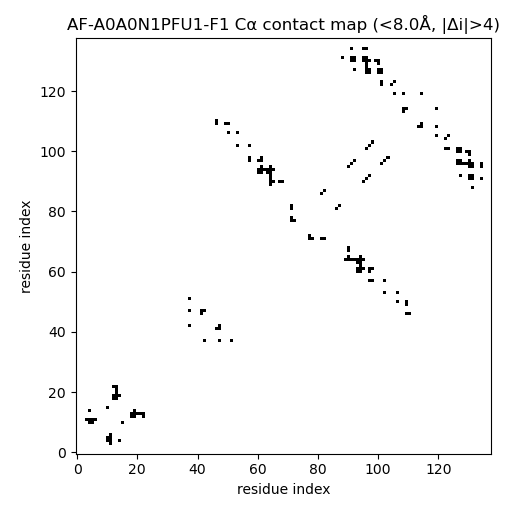67 O O . PHE A 1 83 ? 24.506 -2.201 -5.359 1.00 91.12 83 PHE A O 1
ATOM 674 N N . THR A 1 84 ? 23.444 -0.574 -4.238 1.00 94.62 84 THR A N 1
ATOM 675 C CA . THR A 1 84 ? 23.938 -0.941 -2.906 1.00 94.62 84 THR A CA 1
ATOM 676 C C . THR A 1 84 ? 22.887 -1.727 -2.125 1.00 94.62 84 THR A C 1
ATOM 678 O O . THR A 1 84 ? 21.686 -1.540 -2.336 1.00 94.62 84 THR A O 1
ATOM 681 N N . MET A 1 85 ? 23.329 -2.566 -1.181 1.00 95.06 85 MET A N 1
ATOM 682 C CA . MET A 1 85 ? 22.413 -3.292 -0.289 1.00 95.06 85 MET A CA 1
ATOM 683 C C . MET A 1 85 ? 21.526 -2.345 0.518 1.00 95.06 85 MET A C 1
ATOM 685 O O . MET A 1 85 ? 20.325 -2.556 0.576 1.00 95.06 85 MET A O 1
ATOM 689 N N . GLU A 1 86 ? 22.068 -1.229 1.006 1.00 94.94 86 GLU A N 1
ATOM 690 C CA . GLU A 1 86 ? 21.288 -0.203 1.713 1.00 94.94 86 GLU A CA 1
ATOM 691 C C . GLU A 1 86 ? 20.105 0.319 0.874 1.00 94.94 86 GLU A C 1
ATOM 693 O O . GLU A 1 86 ? 18.988 0.488 1.367 1.00 94.94 86 GLU A O 1
ATOM 698 N N . LYS A 1 87 ? 20.324 0.557 -0.426 1.00 93.50 87 LYS A N 1
ATOM 699 C CA . LYS A 1 87 ? 19.258 1.002 -1.331 1.00 93.50 87 LYS A CA 1
ATOM 700 C C . LYS A 1 87 ? 18.275 -0.113 -1.645 1.00 93.50 87 LYS A C 1
ATOM 702 O O . LYS A 1 87 ? 17.079 0.162 -1.734 1.00 93.50 87 LYS A O 1
ATOM 707 N N . TYR A 1 88 ? 18.762 -1.341 -1.799 1.00 94.06 88 TYR A N 1
ATOM 708 C CA . TYR A 1 88 ? 17.911 -2.511 -1.970 1.00 94.06 88 TYR A CA 1
ATOM 709 C C . TYR A 1 88 ? 16.985 -2.697 -0.762 1.00 94.06 88 TYR A C 1
ATOM 711 O O . TYR A 1 88 ? 15.770 -2.687 -0.939 1.00 94.06 88 TYR A O 1
ATOM 719 N N . GLU A 1 89 ? 17.534 -2.739 0.453 1.00 94.75 89 GLU A N 1
ATOM 720 C CA . GLU A 1 89 ? 16.803 -2.832 1.724 1.00 94.75 89 GLU A CA 1
ATOM 721 C C . GLU A 1 89 ? 15.772 -1.703 1.868 1.00 94.75 89 GLU A C 1
ATOM 723 O O . GLU A 1 89 ? 14.621 -1.928 2.246 1.00 94.75 89 GLU A O 1
ATOM 728 N N . ALA A 1 90 ? 16.137 -0.466 1.512 1.00 95.56 90 ALA A N 1
ATOM 729 C CA . ALA A 1 90 ? 15.193 0.647 1.519 1.00 95.56 90 ALA A CA 1
ATOM 730 C C . ALA A 1 90 ? 14.037 0.421 0.527 1.00 95.56 90 ALA A C 1
ATOM 732 O O . ALA A 1 90 ? 12.869 0.618 0.878 1.00 95.56 90 ALA A O 1
ATOM 733 N N . ILE A 1 91 ? 14.335 -0.010 -0.702 1.00 95.31 91 ILE A N 1
ATOM 734 C CA . ILE A 1 91 ? 13.315 -0.295 -1.716 1.00 95.31 91 ILE A CA 1
ATOM 735 C C . ILE A 1 91 ? 12.405 -1.427 -1.249 1.00 95.31 91 ILE A C 1
ATOM 737 O O . ILE A 1 91 ? 11.191 -1.234 -1.243 1.00 95.31 91 ILE A O 1
ATOM 741 N N . THR A 1 92 ? 12.940 -2.571 -0.820 1.00 95.50 92 THR A N 1
ATOM 742 C CA . THR A 1 92 ? 12.136 -3.731 -0.400 1.00 95.50 92 THR A CA 1
ATOM 743 C C . THR A 1 92 ? 11.247 -3.391 0.796 1.00 95.50 92 THR A C 1
ATOM 745 O O . THR A 1 92 ? 10.045 -3.690 0.794 1.00 95.50 92 THR A O 1
ATOM 748 N N . LYS A 1 93 ? 11.788 -2.655 1.771 1.00 96.06 93 LYS A N 1
ATOM 749 C CA . LYS A 1 93 ? 11.061 -2.184 2.951 1.00 96.06 93 LYS A CA 1
ATOM 750 C C . LYS A 1 93 ? 9.866 -1.308 2.585 1.00 96.06 93 LYS A C 1
ATOM 752 O O . LYS A 1 93 ? 8.750 -1.569 3.039 1.00 96.06 93 LYS A O 1
ATOM 757 N N . TYR A 1 94 ? 10.083 -0.268 1.777 1.00 96.88 94 TYR A N 1
ATOM 758 C CA . TYR A 1 94 ? 9.048 0.715 1.439 1.00 96.88 94 TYR A CA 1
ATOM 759 C C . TYR A 1 94 ? 8.089 0.241 0.348 1.00 96.88 94 TYR A C 1
ATOM 761 O O . TYR A 1 94 ? 6.883 0.456 0.475 1.00 96.88 94 TYR A O 1
ATOM 769 N N . LYS A 1 95 ? 8.602 -0.420 -0.694 1.00 95.12 95 LYS A N 1
ATOM 770 C CA . LYS A 1 95 ? 7.804 -0.919 -1.819 1.00 95.12 95 LYS A CA 1
ATOM 771 C C . LYS A 1 95 ? 6.929 -2.086 -1.391 1.00 95.12 95 LYS A C 1
ATOM 773 O O . LYS A 1 95 ? 5.793 -2.126 -1.838 1.00 95.12 95 LYS A O 1
ATOM 778 N N . THR A 1 96 ? 7.419 -2.983 -0.529 1.00 95.19 96 THR A N 1
ATOM 779 C CA . THR A 1 96 ? 6.797 -4.304 -0.329 1.00 95.19 96 THR A CA 1
ATOM 780 C C . THR A 1 96 ? 6.466 -4.616 1.123 1.00 95.19 96 THR A C 1
ATOM 782 O O . THR A 1 96 ? 5.304 -4.894 1.432 1.00 95.19 96 THR A O 1
ATOM 785 N N . ALA A 1 97 ? 7.440 -4.548 2.031 1.00 97.19 97 ALA A N 1
ATOM 786 C CA . ALA A 1 97 ? 7.286 -5.098 3.379 1.00 97.19 97 ALA A CA 1
ATOM 787 C C . ALA A 1 97 ? 6.158 -4.433 4.191 1.00 97.19 97 ALA A C 1
ATOM 789 O O . ALA A 1 97 ? 5.349 -5.113 4.828 1.00 97.19 97 ALA A O 1
ATOM 790 N N . TYR A 1 98 ? 6.059 -3.102 4.126 1.00 97.44 98 TYR A N 1
ATOM 791 C CA . TYR A 1 98 ? 5.067 -2.342 4.887 1.00 97.44 98 TYR A CA 1
ATOM 792 C C . TYR A 1 98 ? 3.619 -2.722 4.557 1.00 97.44 98 TYR A C 1
ATOM 794 O O . TYR A 1 98 ? 2.861 -3.092 5.453 1.00 97.44 98 TYR A O 1
ATOM 802 N N . TYR A 1 99 ? 3.225 -2.656 3.284 1.00 96.56 99 TYR A N 1
ATOM 803 C CA . TYR A 1 99 ? 1.832 -2.904 2.909 1.00 96.56 99 TYR A CA 1
ATOM 804 C C . TYR A 1 99 ? 1.491 -4.403 2.863 1.00 96.56 99 TYR A C 1
ATOM 806 O O . TYR A 1 99 ? 0.336 -4.767 3.067 1.00 96.56 99 TYR A O 1
ATOM 814 N N . THR A 1 100 ? 2.480 -5.267 2.607 1.00 96.50 100 THR A N 1
ATOM 815 C CA . THR A 1 100 ? 2.258 -6.713 2.438 1.00 96.50 100 THR A CA 1
ATOM 816 C C . THR A 1 100 ? 2.225 -7.452 3.774 1.00 96.50 100 THR A C 1
ATOM 818 O O . THR A 1 100 ? 1.381 -8.322 3.958 1.00 96.50 100 THR A O 1
ATOM 821 N N . PHE A 1 101 ? 3.112 -7.105 4.714 1.00 96.88 101 PHE A N 1
ATOM 822 C CA . PHE A 1 101 ? 3.267 -7.839 5.977 1.00 96.88 101 PHE A CA 1
ATOM 823 C C . PHE A 1 101 ? 2.891 -7.001 7.198 1.00 96.88 101 PHE A C 1
ATOM 825 O O . PHE A 1 101 ? 2.084 -7.441 8.016 1.00 96.88 101 PHE A O 1
ATOM 832 N N . GLN A 1 102 ? 3.427 -5.783 7.325 1.00 97.06 102 GLN A N 1
ATOM 833 C CA . GLN A 1 102 ? 3.189 -4.965 8.520 1.00 97.06 102 GLN A CA 1
ATOM 834 C C . GLN A 1 102 ? 1.730 -4.506 8.633 1.00 97.06 102 GLN A C 1
ATOM 836 O O . GLN A 1 102 ? 1.142 -4.597 9.710 1.00 97.06 102 GLN A O 1
ATOM 841 N N . MET A 1 103 ? 1.141 -4.024 7.540 1.00 96.56 103 MET A N 1
ATOM 842 C CA . MET A 1 103 ? -0.210 -3.467 7.534 1.00 96.56 103 MET A CA 1
ATOM 843 C C . MET A 1 103 ? -1.299 -4.488 7.896 1.00 96.56 103 MET A C 1
ATOM 845 O O . MET A 1 103 ? -2.107 -4.158 8.765 1.00 96.56 103 MET A O 1
ATOM 849 N N . PRO A 1 104 ? -1.365 -5.705 7.312 1.00 97.06 104 PRO A N 1
ATOM 850 C CA . PRO A 1 104 ? -2.420 -6.659 7.661 1.00 97.06 104 PRO A CA 1
ATOM 851 C C . PRO A 1 104 ? -2.420 -7.037 9.145 1.00 97.06 104 PRO A C 1
ATOM 853 O O . PRO A 1 104 ? -3.480 -7.092 9.768 1.00 97.06 104 PRO A O 1
ATOM 856 N N . VAL A 1 105 ? -1.235 -7.235 9.733 1.00 96.75 105 VAL A N 1
ATOM 857 C CA . VAL A 1 105 ? -1.107 -7.562 11.160 1.00 96.75 105 VAL A CA 1
ATOM 858 C C . VAL A 1 105 ? -1.390 -6.342 12.033 1.00 96.75 105 VAL A C 1
ATOM 860 O O . VAL A 1 105 ? -2.134 -6.454 13.001 1.00 96.75 105 VAL A O 1
ATOM 863 N N . GLY A 1 106 ? -0.876 -5.162 11.670 1.00 95.31 106 GLY A N 1
ATOM 864 C CA . GLY A 1 106 ? -1.165 -3.915 12.384 1.00 95.31 106 GLY A CA 1
ATOM 865 C C . GLY A 1 106 ? -2.662 -3.594 12.416 1.00 95.31 106 GLY A C 1
ATOM 866 O O . GLY A 1 106 ? -3.184 -3.193 13.455 1.00 95.31 106 GLY A O 1
ATOM 867 N N . LEU A 1 107 ? -3.377 -3.840 11.311 1.00 95.38 107 LEU A N 1
ATOM 868 C CA . LEU A 1 107 ? -4.836 -3.709 11.244 1.00 95.38 107 LEU A CA 1
ATOM 869 C C . LEU A 1 107 ? -5.520 -4.678 12.202 1.00 95.38 107 LEU A C 1
ATOM 871 O O . LEU A 1 107 ? -6.406 -4.263 12.943 1.00 95.38 107 LEU A O 1
ATOM 875 N N . ALA A 1 108 ? -5.103 -5.945 12.210 1.00 96.12 108 ALA A N 1
ATOM 876 C CA . ALA A 1 108 ? -5.674 -6.946 13.102 1.00 96.12 108 ALA A CA 1
ATOM 877 C C . ALA A 1 108 ? -5.487 -6.562 14.578 1.00 96.12 108 ALA A C 1
ATOM 879 O O . ALA A 1 108 ? -6.468 -6.554 15.317 1.00 96.12 108 ALA A O 1
ATOM 880 N N . LEU A 1 109 ? -4.274 -6.159 14.978 1.00 94.94 109 LEU A N 1
ATOM 881 C CA . LEU A 1 109 ? -3.975 -5.723 16.347 1.00 94.94 109 LEU A CA 1
ATOM 882 C C . LEU A 1 109 ? -4.897 -4.574 16.784 1.00 94.94 109 LEU A C 1
ATOM 884 O O . LEU A 1 109 ? -5.582 -4.699 17.802 1.00 94.94 109 LEU A O 1
ATOM 888 N N . LEU A 1 110 ? -5.010 -3.524 15.960 1.00 92.31 110 LEU A N 1
ATOM 889 C CA . LEU A 1 110 ? -5.910 -2.389 16.212 1.00 92.31 110 LEU A CA 1
ATOM 890 C C . LEU A 1 110 ? -7.380 -2.817 16.308 1.00 92.31 110 LEU A C 1
ATOM 892 O O . LEU A 1 110 ? -8.114 -2.370 17.185 1.00 92.31 110 LEU A O 1
ATOM 896 N N . MET A 1 111 ? -7.832 -3.696 15.410 1.00 93.19 111 MET A N 1
ATOM 897 C CA . MET A 1 111 ? -9.221 -4.167 15.384 1.00 93.19 111 MET A CA 1
ATOM 898 C C . MET A 1 111 ? -9.569 -5.059 16.582 1.00 93.19 111 MET A C 1
ATOM 900 O O . MET A 1 111 ? -10.737 -5.131 16.962 1.00 93.19 111 MET A O 1
ATOM 904 N N . THR A 1 112 ? -8.573 -5.714 17.183 1.00 94.75 112 THR A N 1
ATOM 905 C CA . THR A 1 112 ? -8.717 -6.501 18.418 1.00 94.75 112 THR A CA 1
ATOM 906 C C . THR A 1 112 ? -8.521 -5.687 19.700 1.00 94.75 112 THR A C 1
ATOM 908 O O . THR A 1 112 ? -8.660 -6.242 20.786 1.00 94.75 112 THR A O 1
ATOM 911 N N . GLY A 1 113 ? -8.232 -4.384 19.596 1.00 91.44 113 GLY A N 1
ATOM 912 C CA . GLY A 1 113 ? -8.005 -3.501 20.746 1.00 91.44 113 GLY A CA 1
ATOM 913 C C . GLY A 1 113 ? -6.642 -3.684 21.421 1.00 91.44 113 GLY A C 1
ATOM 914 O O . GLY A 1 113 ? -6.484 -3.334 22.589 1.00 91.44 113 GLY A O 1
ATOM 915 N N . ILE A 1 114 ? -5.664 -4.257 20.715 1.00 92.06 114 ILE A N 1
ATOM 916 C CA . ILE A 1 114 ? -4.282 -4.358 21.187 1.00 92.06 114 ILE A CA 1
ATOM 917 C C . ILE A 1 114 ? -3.563 -3.081 20.757 1.00 92.06 114 ILE A C 1
ATOM 919 O O . ILE A 1 114 ? -3.055 -2.993 19.639 1.00 92.06 114 ILE A O 1
ATOM 923 N N . ASP A 1 115 ? -3.532 -2.098 21.654 1.00 83.62 115 ASP A N 1
ATOM 924 C CA . ASP A 1 115 ? -2.980 -0.761 21.389 1.00 83.62 115 ASP A CA 1
ATOM 925 C C . ASP A 1 115 ? -1.599 -0.535 22.033 1.00 83.62 115 ASP A C 1
ATOM 927 O O . ASP A 1 115 ? -1.066 0.573 21.989 1.00 83.62 115 ASP A O 1
ATOM 931 N N . ASP A 1 116 ? -1.000 -1.575 22.626 1.00 91.75 116 ASP A N 1
ATOM 932 C CA . ASP A 1 116 ? 0.324 -1.496 23.247 1.00 91.75 116 ASP A CA 1
ATOM 933 C C . ASP A 1 116 ? 1.415 -1.163 22.204 1.00 91.75 116 ASP A C 1
ATOM 935 O O . ASP A 1 116 ? 1.677 -1.972 21.303 1.00 91.75 116 A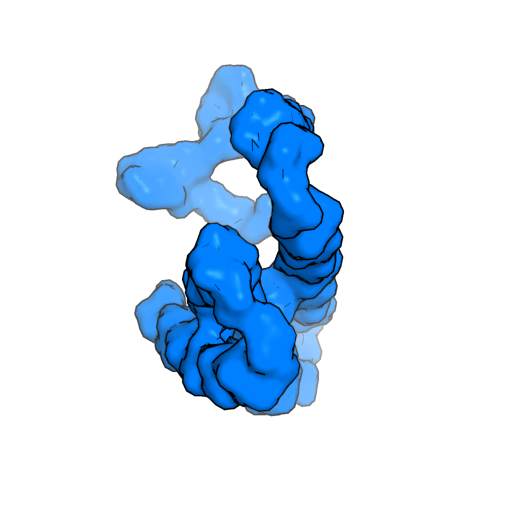SP A O 1
ATOM 939 N N . PRO A 1 117 ? 2.089 0.000 22.306 1.00 90.69 117 PRO A N 1
ATOM 940 C CA . PRO A 1 117 ? 3.065 0.428 21.307 1.00 90.69 117 PRO A CA 1
ATOM 941 C C . PRO A 1 117 ? 4.247 -0.531 21.158 1.00 90.69 117 PRO A C 1
ATOM 943 O O . PRO A 1 117 ? 4.794 -0.666 20.061 1.00 90.69 117 PRO A O 1
ATOM 946 N N . GLU A 1 118 ? 4.640 -1.206 22.238 1.00 94.44 118 GLU A N 1
ATOM 947 C CA . GLU A 1 118 ? 5.766 -2.136 22.222 1.00 94.44 118 GLU A CA 1
ATOM 948 C C . GLU A 1 118 ? 5.426 -3.408 21.435 1.00 94.44 118 GLU A C 1
ATOM 950 O O . GLU A 1 118 ? 6.217 -3.842 20.596 1.00 94.44 118 GLU A O 1
ATOM 955 N N . THR A 1 119 ? 4.214 -3.937 21.597 1.00 94.12 119 THR A N 1
ATOM 956 C CA . THR A 1 119 ? 3.689 -5.059 20.807 1.00 94.12 119 THR A CA 1
ATOM 957 C C . THR A 1 119 ? 3.678 -4.724 19.315 1.00 94.12 119 THR A C 1
ATOM 959 O O . THR A 1 119 ? 4.173 -5.499 18.492 1.00 94.12 119 THR A O 1
ATOM 962 N N . HIS A 1 120 ? 3.186 -3.535 18.946 1.00 92.56 120 HIS A N 1
ATOM 963 C CA . HIS A 1 120 ? 3.211 -3.062 17.556 1.00 92.56 120 HIS A CA 1
ATOM 964 C C . HIS A 1 120 ? 4.638 -2.917 17.021 1.00 92.56 120 HIS A C 1
ATOM 966 O O . HIS A 1 120 ? 4.907 -3.273 15.870 1.00 92.56 120 HIS A O 1
ATOM 972 N N . ARG A 1 121 ? 5.569 -2.424 17.846 1.00 94.38 121 ARG A N 1
ATOM 973 C CA . ARG A 1 121 ? 6.981 -2.265 17.477 1.00 94.38 121 ARG A CA 1
ATOM 974 C C . ARG A 1 121 ? 7.649 -3.613 17.212 1.00 94.38 121 ARG A C 1
ATOM 976 O O . ARG A 1 121 ? 8.298 -3.762 16.179 1.00 94.38 121 ARG A O 1
ATOM 983 N N . GLN A 1 122 ? 7.468 -4.585 18.103 1.00 96.12 122 GLN A N 1
ATOM 984 C CA . GLN A 1 122 ? 8.038 -5.926 17.965 1.00 96.12 122 GLN A CA 1
ATOM 985 C C . GLN A 1 122 ? 7.469 -6.658 16.746 1.00 96.12 122 GLN A C 1
ATOM 987 O O . GLN A 1 122 ? 8.235 -7.183 15.935 1.00 96.12 122 GLN A O 1
ATOM 992 N N . ALA A 1 123 ? 6.143 -6.620 16.560 1.00 95.81 123 ALA A N 1
ATOM 993 C CA . ALA A 1 123 ? 5.493 -7.188 15.383 1.00 95.81 123 ALA A CA 1
ATOM 994 C C . ALA A 1 123 ? 6.034 -6.551 14.096 1.00 95.81 123 ALA A C 1
ATOM 996 O O . ALA A 1 123 ? 6.425 -7.257 13.169 1.00 95.81 123 ALA A O 1
ATOM 997 N N . LYS A 1 124 ? 6.137 -5.217 14.053 1.00 95.19 124 LYS A N 1
ATOM 998 C CA . LYS A 1 124 ? 6.704 -4.493 12.912 1.00 95.19 124 LYS A CA 1
ATOM 999 C C . LYS A 1 124 ? 8.127 -4.947 12.591 1.00 95.19 124 LYS A C 1
ATOM 1001 O O . LYS A 1 124 ? 8.411 -5.143 11.416 1.00 95.19 124 LYS A O 1
ATOM 1006 N N . THR A 1 125 ? 9.005 -5.115 13.580 1.00 95.88 125 THR A N 1
ATOM 1007 C CA . THR A 1 125 ? 10.378 -5.585 13.334 1.00 95.88 125 THR A CA 1
ATOM 1008 C C . THR A 1 125 ? 10.376 -6.929 12.609 1.00 95.88 125 THR A C 1
ATOM 1010 O O . THR A 1 125 ? 10.966 -7.029 11.543 1.00 95.88 125 THR A O 1
ATOM 1013 N N . ILE A 1 126 ? 9.639 -7.921 13.112 1.00 97.31 126 ILE A N 1
ATOM 1014 C CA . ILE A 1 126 ? 9.581 -9.261 12.504 1.00 97.31 126 ILE A CA 1
ATOM 1015 C C . ILE A 1 126 ? 8.987 -9.206 11.087 1.00 97.31 126 ILE A C 1
ATOM 1017 O O . ILE A 1 126 ? 9.507 -9.813 10.154 1.00 97.31 126 ILE A O 1
ATOM 1021 N N . LEU A 1 127 ? 7.896 -8.459 10.913 1.00 97.62 127 LEU A N 1
ATOM 1022 C CA . LEU A 1 127 ? 7.160 -8.395 9.648 1.00 97.62 127 LEU A CA 1
ATOM 1023 C C . LEU A 1 127 ? 7.941 -7.689 8.540 1.00 97.62 127 LEU A C 1
ATOM 1025 O O . LEU A 1 127 ? 7.738 -7.992 7.365 1.00 97.62 127 LEU A O 1
ATOM 1029 N N . LEU A 1 128 ? 8.820 -6.751 8.896 1.00 96.38 128 LEU A N 1
ATOM 1030 C CA . LEU A 1 128 ? 9.684 -6.101 7.919 1.00 96.38 128 LEU A CA 1
ATOM 1031 C C . LEU A 1 128 ? 10.753 -7.062 7.383 1.00 96.38 128 LEU A C 1
ATOM 1033 O O . LEU A 1 128 ? 10.914 -7.121 6.167 1.00 96.38 128 LEU A O 1
ATOM 1037 N N . GLU A 1 129 ? 11.375 -7.871 8.245 1.00 95.94 129 GLU A N 1
ATOM 1038 C CA . GLU A 1 129 ? 12.330 -8.916 7.833 1.00 95.94 129 GLU A CA 1
ATOM 1039 C C . GLU A 1 129 ? 11.660 -9.966 6.930 1.00 95.94 129 GLU A C 1
ATOM 1041 O O . GLU A 1 129 ? 12.186 -10.345 5.884 1.00 95.94 129 GLU A O 1
ATOM 1046 N N . MET A 1 130 ? 10.439 -10.397 7.280 1.00 96.12 130 MET A N 1
ATOM 1047 C CA . MET A 1 130 ? 9.653 -11.304 6.431 1.00 96.12 130 MET A CA 1
ATOM 1048 C C . MET A 1 130 ? 9.354 -10.695 5.058 1.00 96.12 130 MET A C 1
ATOM 1050 O O . MET A 1 130 ? 9.380 -11.396 4.046 1.00 96.12 130 MET A O 1
ATOM 1054 N N . GLY A 1 131 ? 9.059 -9.395 5.020 1.00 94.81 131 GLY A N 1
ATOM 1055 C CA . GLY A 1 131 ? 8.778 -8.680 3.782 1.00 94.81 131 GLY A CA 1
ATOM 1056 C C . GLY A 1 131 ? 9.995 -8.514 2.882 1.00 94.81 131 GLY A C 1
ATOM 1057 O O . GLY A 1 131 ? 9.855 -8.599 1.662 1.00 94.81 131 GLY A O 1
ATOM 1058 N N . GLU A 1 132 ? 11.175 -8.323 3.465 1.00 93.88 132 GLU A N 1
ATOM 1059 C CA . GLU A 1 132 ? 12.432 -8.333 2.723 1.00 93.88 132 GLU A CA 1
ATOM 1060 C C . GLU A 1 132 ? 12.704 -9.713 2.123 1.00 93.88 132 GLU A C 1
ATOM 1062 O O . GLU A 1 132 ? 12.885 -9.827 0.910 1.00 93.88 132 GLU A O 1
ATOM 1067 N N . PHE A 1 133 ? 12.620 -10.769 2.938 1.00 95.50 133 PHE A N 1
ATOM 1068 C CA . PHE A 1 133 ? 12.778 -12.143 2.466 1.00 95.50 133 PHE A CA 1
ATOM 1069 C C . PHE A 1 133 ? 11.809 -12.479 1.326 1.00 95.50 133 PHE A C 1
ATOM 1071 O O . PHE A 1 133 ? 12.217 -13.019 0.300 1.00 95.50 133 PHE A O 1
ATOM 1078 N N . PHE A 1 134 ? 10.535 -12.107 1.464 1.00 95.44 134 PHE A N 1
ATOM 1079 C CA . PHE A 1 134 ? 9.534 -12.300 0.417 1.00 95.44 134 PHE A CA 1
ATOM 1080 C C . PHE A 1 134 ? 9.913 -11.591 -0.889 1.00 95.44 134 PHE A C 1
ATOM 1082 O O . PHE A 1 134 ? 9.765 -12.169 -1.960 1.00 95.44 134 PHE A O 1
ATOM 1089 N N . GLN A 1 135 ? 10.425 -10.359 -0.821 1.00 92.25 135 GLN A N 1
ATOM 1090 C CA . GLN A 1 135 ? 10.819 -9.615 -2.017 1.00 92.25 135 GLN A CA 1
ATOM 1091 C C . GLN A 1 135 ? 12.047 -10.216 -2.717 1.00 92.25 135 GLN A C 1
ATOM 1093 O O . GLN A 1 135 ? 12.163 -10.071 -3.931 1.00 92.25 135 GLN A O 1
ATOM 1098 N N . ILE A 1 136 ? 12.937 -10.888 -1.983 1.00 92.38 136 ILE A N 1
ATOM 1099 C CA . ILE A 1 136 ? 14.083 -11.614 -2.554 1.00 92.38 136 ILE A CA 1
ATOM 1100 C C . ILE A 1 136 ? 13.622 -12.846 -3.354 1.00 92.38 136 ILE A C 1
ATOM 1102 O O . ILE A 1 136 ? 14.261 -13.213 -4.337 1.00 92.38 136 ILE A O 1
ATOM 1106 N N . GLN A 1 137 ? 12.530 -13.498 -2.941 1.00 91.75 137 GLN A N 1
ATOM 1107 C CA . GLN A 1 137 ? 12.032 -14.724 -3.580 1.00 91.75 137 GLN A CA 1
ATOM 1108 C C . GLN A 1 137 ? 11.267 -14.500 -4.895 1.00 91.75 137 GLN A C 1
ATOM 1110 O O . GLN A 1 137 ? 11.140 -15.445 -5.675 1.00 91.75 137 GLN A O 1
ATOM 1115 N N . VAL A 1 138 ? 10.695 -13.307 -5.090 1.00 76.88 138 VAL A N 1
ATOM 1116 C CA . VAL A 1 138 ? 9.779 -12.962 -6.198 1.00 76.88 138 VAL A CA 1
ATOM 1117 C C . VAL A 1 138 ? 10.534 -12.395 -7.390 1.00 76.88 138 VAL A C 1
ATOM 1119 O O . VAL A 1 138 ? 10.230 -12.848 -8.517 1.00 76.88 138 VAL A O 1
#

Mean predicted aligned error: 4.02 Å

Nearest PDB structures (foldseek):
  8a6z-assembly1_C  TM=9.797E-01  e=5.945E-10  Phaedon cochleariae
  6oah-assembly1_F  TM=9.802E-01  e=3.104E-09  Homo sapiens
  6n83-assembly1_F-2  TM=9.631E-01  e=3.898E-09  Homo sapiens
  4nfi-assembly1_F-2  TM=9.763E-01  e=9.164E-09  Homo sapiens
  4n9u-assembly1_A-2  TM=9.767E-01  e=9.701E-09  Homo sapiens

Sequence (138 aa):
MEGSEMRRGAPCWHRRPDVGLSGINDAVFVQSAMYSTLKRYFSVKSYYKNVLEMFNEMLLKCSIGHHLEKQLTKTDKPDLSLFTMEKYEAITKYKTAYYTFQMPVGLALLMTGIDDPETHRQAKTILLEMGEFFQIQV

Foldseek 3Di:
DPPDQDDPRHGDQLNDPVPNPVVVVVVVVVVVVVVVVLCVPPVPPPCSVVLVVLVVVLVVLLVVLVVLVCVQVVDPDGDCVSVDPVSLLSNLQSNWQSVPFLSVVVVVCSVVVNPPVVVSVVSSVVSSVVSSVVVVVD

Solvent-accessible surface area (backbone atoms only — not comparable to full-atom values): 7704 Å² total; per-residue (Å²): 135,85,78,64,63,68,49,97,94,36,69,24,71,50,68,37,94,92,39,33,76,56,41,60,58,52,52,53,50,52,56,49,50,50,54,52,49,46,50,72,75,31,61,88,43,91,55,32,64,62,52,54,51,51,55,53,50,37,54,51,37,29,50,50,13,53,49,54,49,48,67,60,67,70,45,103,70,57,65,68,89,69,75,39,68,71,52,48,54,50,28,32,38,28,47,40,2,43,62,70,38,31,42,61,52,54,51,49,35,51,76,72,69,54,77,56,65,65,61,55,50,53,52,40,55,57,23,37,56,54,19,37,55,51,57,74,74,108

Organism: Papilio xuthus (NCBI:txid66420)

Radius of gyration: 17.65 Å; Cα contacts (8 Å, |Δi|>4): 105; chains: 1; bounding box: 46×23×50 Å

Secondary structure (DSSP, 8-state):
----SEETTEE-GGGSTTTGGGHHHHHHHHHHHHHHHHHHHHTTSTTHHHHHHHHHHHHHHHHHHHHHHHHHTSSSS--GGG--HHHHHHHHIIIIIIIIIIHHHHHHHHHTT---HHHHHHHHHHHHHHHHHHHHH-